Protein AF-A0A1J3F5Z7-F1 (afdb_monomer)

InterPro domains:
  IPR026992 Non-haem dioxygenase, N-terminal domain [PF14226] (44-76)
  IPR027443 Isopenicillin N synthase-like superfamily [G3DSA:2.60.120.330] (3-76)

Structure (mmCIF, N/CA/C/O backbone):
data_AF-A0A1J3F5Z7-F1
#
_entry.id   AF-A0A1J3F5Z7-F1
#
loop_
_atom_site.group_PDB
_atom_site.id
_atom_site.type_symbol
_atom_site.label_atom_id
_atom_site.label_alt_id
_atom_site.label_comp_id
_atom_site.label_asym_id
_atom_site.label_entity_id
_atom_site.label_seq_id
_atom_site.pdbx_PDB_ins_code
_atom_site.Cartn_x
_atom_site.Cartn_y
_atom_site.Cartn_z
_atom_site.occupancy
_atom_site.B_iso_or_equiv
_atom_site.auth_seq_id
_atom_site.auth_comp_id
_atom_site.auth_asym_id
_atom_site.auth_atom_id
_atom_site.pdbx_PDB_model_num
ATOM 1 N N . GLU A 1 1 ? 34.978 -29.388 -19.666 1.00 38.09 1 GLU A N 1
ATOM 2 C CA . GLU A 1 1 ? 34.754 -28.430 -18.567 1.00 38.09 1 GLU A CA 1
ATOM 3 C C . GLU A 1 1 ? 33.339 -27.891 -18.659 1.00 38.09 1 GLU A C 1
ATOM 5 O O . GLU A 1 1 ? 32.939 -27.462 -19.734 1.00 38.09 1 GLU A O 1
ATOM 10 N N . ALA A 1 2 ? 32.553 -28.001 -17.589 1.00 45.16 2 ALA A N 1
ATOM 11 C CA . ALA A 1 2 ? 31.204 -27.450 -17.543 1.00 45.16 2 ALA A CA 1
ATOM 12 C C . ALA A 1 2 ? 31.296 -25.995 -17.065 1.00 45.16 2 ALA A C 1
ATOM 14 O O . ALA A 1 2 ? 31.696 -25.744 -15.931 1.00 45.16 2 ALA A O 1
ATOM 15 N N . SER A 1 3 ? 30.973 -25.049 -17.948 1.00 51.91 3 SER A N 1
ATOM 16 C CA . SER A 1 3 ? 30.879 -23.629 -17.608 1.00 51.91 3 SER A CA 1
ATOM 17 C C . SER A 1 3 ? 29.725 -23.439 -16.625 1.00 51.91 3 SER A C 1
ATOM 19 O O . SER A 1 3 ? 28.558 -23.613 -16.979 1.00 51.91 3 SER A O 1
ATOM 21 N N . ALA A 1 4 ? 30.051 -23.152 -15.366 1.00 59.62 4 ALA A N 1
ATOM 22 C CA . ALA A 1 4 ? 29.069 -22.776 -14.366 1.00 59.62 4 ALA A CA 1
ATOM 23 C C . ALA A 1 4 ? 28.535 -21.389 -14.736 1.00 59.62 4 ALA A C 1
ATOM 25 O O . ALA A 1 4 ? 29.169 -20.375 -14.455 1.00 59.62 4 ALA A O 1
ATOM 26 N N . THR A 1 5 ? 27.376 -21.337 -15.391 1.00 61.38 5 THR A N 1
ATOM 27 C CA . THR A 1 5 ? 26.623 -20.094 -15.552 1.00 61.38 5 THR A CA 1
ATOM 28 C C . THR A 1 5 ? 26.191 -19.651 -14.160 1.00 61.38 5 THR A C 1
ATOM 30 O O . THR A 1 5 ? 25.212 -20.166 -13.610 1.00 61.38 5 THR A O 1
ATOM 33 N N . SER A 1 6 ? 26.967 -18.760 -13.544 1.00 71.88 6 SER A N 1
ATOM 34 C CA . SER A 1 6 ? 26.564 -18.086 -12.319 1.00 71.88 6 SER A CA 1
ATOM 35 C C . SER A 1 6 ? 25.195 -17.460 -12.572 1.00 71.88 6 SER A C 1
ATOM 37 O O . SER A 1 6 ? 24.972 -16.793 -13.582 1.00 71.88 6 SER A O 1
ATOM 39 N N . LYS A 1 7 ? 24.234 -17.749 -11.692 1.00 79.06 7 LYS A N 1
ATOM 40 C CA . LYS A 1 7 ? 22.916 -17.118 -11.754 1.00 79.06 7 LYS A CA 1
ATOM 41 C C . LYS A 1 7 ? 23.116 -15.646 -11.415 1.00 79.06 7 LYS A C 1
ATOM 43 O O . LYS A 1 7 ? 23.185 -15.305 -10.239 1.00 79.06 7 LYS A O 1
ATOM 48 N N . LEU A 1 8 ? 23.283 -14.818 -12.441 1.00 82.00 8 LEU A N 1
ATOM 49 C CA . LEU A 1 8 ? 23.399 -13.376 -12.282 1.00 82.00 8 LEU A CA 1
ATOM 50 C C . LEU A 1 8 ? 22.128 -12.855 -11.616 1.00 82.00 8 LEU A C 1
ATOM 52 O O . LEU A 1 8 ? 21.014 -13.205 -12.023 1.00 82.00 8 LEU A O 1
ATOM 56 N N . LEU A 1 9 ? 22.299 -12.037 -10.585 1.00 87.62 9 LEU A N 1
ATOM 57 C CA . LEU A 1 9 ? 21.198 -11.300 -9.993 1.00 87.62 9 LEU A CA 1
ATOM 58 C C . LEU A 1 9 ? 20.832 -10.131 -10.907 1.00 87.62 9 LEU A C 1
ATOM 60 O O . LEU A 1 9 ? 21.641 -9.632 -11.691 1.00 87.62 9 LEU A O 1
ATOM 64 N N . VAL A 1 10 ? 19.599 -9.645 -10.773 1.00 80.19 10 VAL A N 1
ATOM 65 C CA . VAL A 1 10 ? 19.142 -8.455 -11.507 1.00 80.19 10 VAL A CA 1
ATOM 66 C C . VAL A 1 10 ? 20.024 -7.243 -11.189 1.00 80.19 10 VAL A C 1
ATOM 68 O O . VAL A 1 10 ? 20.298 -6.444 -12.078 1.00 80.19 10 VAL A O 1
ATOM 71 N N . SER A 1 11 ? 20.523 -7.139 -9.954 1.00 85.38 11 SER A N 1
ATOM 72 C CA . SER A 1 11 ? 21.470 -6.102 -9.530 1.00 85.38 11 SER A CA 1
ATOM 73 C C . SER A 1 11 ? 22.785 -6.140 -10.306 1.00 85.38 11 SER A C 1
ATOM 75 O O . SER A 1 11 ? 23.298 -5.088 -10.681 1.00 85.38 11 SER A O 1
ATOM 77 N N . ASP A 1 12 ? 23.306 -7.337 -10.584 1.00 87.31 12 ASP A N 1
ATOM 78 C CA . ASP A 1 12 ? 24.565 -7.507 -11.312 1.00 87.31 12 ASP A CA 1
ATOM 79 C C . ASP A 1 12 ? 24.405 -6.996 -12.745 1.00 87.31 12 ASP A C 1
ATOM 81 O O . ASP A 1 12 ? 25.237 -6.244 -13.245 1.00 87.31 12 ASP A O 1
ATOM 85 N N . ILE A 1 13 ? 23.278 -7.328 -13.379 1.00 81.06 13 ILE A N 1
ATOM 86 C CA . ILE A 1 13 ? 22.942 -6.881 -14.734 1.00 81.06 13 ILE A CA 1
ATOM 87 C C . ILE A 1 13 ? 22.706 -5.365 -14.762 1.00 81.06 13 ILE A C 1
ATOM 89 O O . ILE A 1 13 ? 23.263 -4.681 -15.617 1.00 81.06 13 ILE A O 1
ATOM 93 N N . ALA A 1 14 ? 21.933 -4.831 -13.810 1.00 84.56 14 ALA A N 1
ATOM 94 C CA . ALA A 1 14 ? 21.621 -3.404 -13.713 1.00 84.56 14 ALA A CA 1
ATOM 95 C C . ALA A 1 14 ? 22.870 -2.525 -13.547 1.00 84.56 14 ALA A C 1
ATOM 97 O O . ALA A 1 14 ? 22.860 -1.371 -13.957 1.00 84.56 14 ALA A O 1
ATOM 98 N N . SER A 1 15 ? 23.954 -3.068 -12.983 1.00 85.94 15 SER A N 1
ATOM 99 C CA . SER A 1 15 ? 25.220 -2.343 -12.837 1.00 85.94 15 SER A CA 1
ATOM 100 C C . SER A 1 15 ? 25.994 -2.144 -14.150 1.00 85.94 15 SER A C 1
ATOM 102 O O . SER A 1 15 ? 26.907 -1.321 -14.191 1.00 85.94 15 SER A O 1
ATOM 104 N N . VAL A 1 16 ? 25.645 -2.876 -15.217 1.00 88.06 16 VAL A N 1
ATOM 105 C CA . VAL A 1 16 ? 26.399 -2.910 -16.489 1.00 88.06 16 VAL A CA 1
ATOM 106 C C . VAL A 1 16 ? 25.577 -2.407 -17.684 1.00 88.06 16 VAL A C 1
ATOM 108 O O . VAL A 1 16 ? 26.141 -2.125 -18.739 1.00 88.06 16 VAL A O 1
ATOM 111 N N . ILE A 1 17 ? 24.257 -2.267 -17.542 1.00 87.25 17 ILE A N 1
ATOM 112 C CA . ILE A 1 17 ? 23.366 -1.762 -18.597 1.00 87.25 17 ILE A CA 1
ATOM 113 C C . ILE A 1 17 ? 22.916 -0.329 -18.293 1.00 87.25 17 ILE A C 1
ATOM 115 O O . ILE A 1 17 ? 22.608 0.009 -17.155 1.00 87.25 17 ILE A O 1
ATOM 119 N N . ASP A 1 18 ? 22.843 0.512 -19.319 1.00 91.31 18 ASP A N 1
ATOM 120 C CA . ASP A 1 18 ? 22.385 1.908 -19.240 1.00 91.31 18 ASP A CA 1
ATOM 121 C C . ASP A 1 18 ? 20.902 2.075 -19.618 1.00 91.31 18 ASP A C 1
ATOM 123 O O . ASP A 1 18 ? 20.311 3.133 -19.402 1.00 91.31 18 ASP A O 1
ATOM 127 N N . HIS A 1 19 ? 20.278 1.026 -20.156 1.00 88.88 19 HIS A N 1
ATOM 128 C CA . HIS A 1 19 ? 18.868 1.004 -20.525 1.00 88.88 19 HIS A CA 1
ATOM 129 C C . HIS A 1 19 ? 18.218 -0.354 -20.246 1.00 88.88 19 HIS A C 1
ATOM 131 O O . HIS A 1 19 ? 18.861 -1.402 -20.257 1.00 88.88 19 HIS A O 1
ATOM 137 N N . VAL A 1 20 ? 16.903 -0.334 -20.023 1.00 87.62 20 VAL A N 1
ATOM 138 C CA . VAL A 1 20 ? 16.100 -1.552 -19.859 1.00 87.62 20 VAL A CA 1
ATOM 139 C C . VAL A 1 20 ? 16.040 -2.307 -21.198 1.00 87.62 20 VAL A C 1
ATOM 141 O O . VAL A 1 20 ? 15.767 -1.676 -22.224 1.00 87.62 20 VAL A O 1
ATOM 144 N N . PRO A 1 21 ? 16.241 -3.640 -21.232 1.00 87.69 21 PRO A N 1
ATOM 145 C CA . PRO A 1 21 ? 16.156 -4.399 -22.477 1.00 87.69 21 PRO A CA 1
ATOM 146 C C . PRO A 1 21 ? 14.760 -4.310 -23.107 1.00 87.69 21 PRO A C 1
ATOM 148 O O . PRO A 1 21 ? 13.743 -4.312 -22.410 1.00 87.69 21 PRO A O 1
ATOM 151 N N . SER A 1 22 ? 14.700 -4.265 -24.439 1.00 90.50 22 SER A N 1
ATOM 152 C CA . SER A 1 22 ? 13.472 -3.962 -25.191 1.00 90.50 22 SER A CA 1
ATOM 153 C C . SER A 1 22 ? 12.307 -4.914 -24.906 1.00 90.50 22 SER A C 1
ATOM 155 O O . SER A 1 22 ? 11.158 -4.486 -24.907 1.00 90.50 22 SER A O 1
ATOM 157 N N . ASN A 1 23 ? 12.581 -6.181 -24.592 1.00 91.06 23 ASN A N 1
ATOM 158 C CA . ASN A 1 23 ? 11.561 -7.178 -24.260 1.00 91.06 23 ASN A CA 1
ATOM 159 C C . ASN A 1 23 ? 10.873 -6.939 -22.899 1.00 91.06 23 ASN A C 1
ATOM 161 O O . ASN A 1 23 ? 9.853 -7.566 -22.628 1.00 91.06 23 ASN A O 1
ATOM 165 N N . TYR A 1 24 ? 11.410 -6.054 -22.053 1.00 90.06 24 TYR A N 1
ATOM 166 C CA . TYR A 1 24 ? 10.772 -5.598 -20.810 1.00 90.06 24 TYR A CA 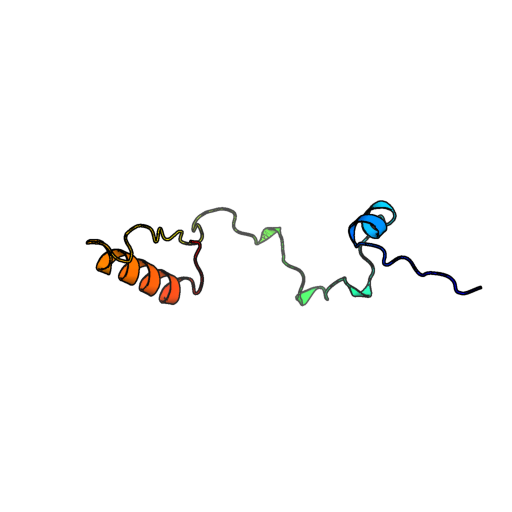1
ATOM 167 C C . TYR A 1 24 ? 10.076 -4.239 -20.969 1.00 90.06 24 TYR A C 1
ATOM 169 O O . TYR A 1 24 ? 9.364 -3.791 -20.068 1.00 90.06 24 TYR A O 1
ATOM 177 N N . VAL A 1 25 ? 10.264 -3.563 -22.107 1.00 92.19 25 VAL A N 1
ATOM 178 C CA . VAL A 1 25 ? 9.625 -2.278 -22.380 1.00 92.19 25 VAL A CA 1
ATOM 179 C C . VAL A 1 25 ? 8.185 -2.526 -22.827 1.00 92.19 25 VAL A C 1
ATOM 181 O O . VAL A 1 25 ? 7.934 -3.047 -23.912 1.00 92.19 25 VAL A O 1
ATOM 184 N N . ARG A 1 26 ? 7.221 -2.112 -21.999 1.00 93.19 26 ARG A N 1
ATOM 185 C CA . ARG A 1 26 ? 5.790 -2.222 -22.323 1.00 93.19 26 ARG A CA 1
ATOM 186 C C . ARG A 1 26 ? 5.406 -1.394 -23.568 1.00 93.19 26 ARG A C 1
ATOM 188 O O . ARG A 1 26 ? 6.068 -0.385 -23.856 1.00 93.19 26 A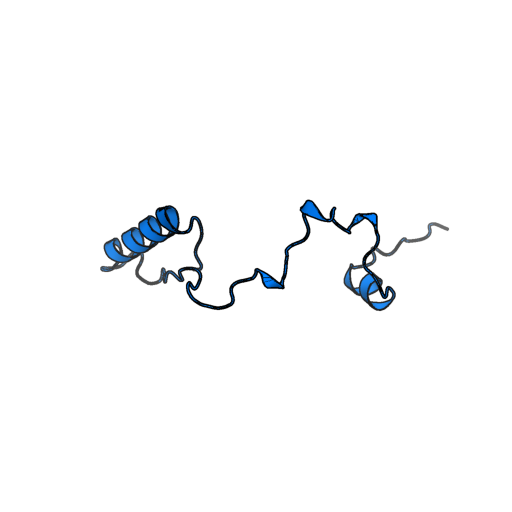RG A O 1
ATOM 195 N N . PRO A 1 27 ? 4.340 -1.766 -24.302 1.00 94.88 27 PRO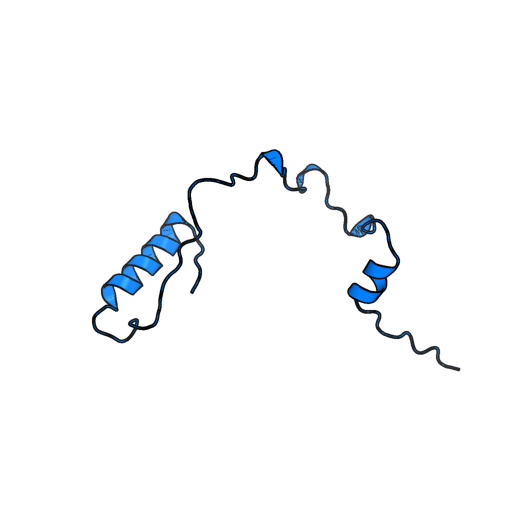 A N 1
ATOM 196 C CA . PRO A 1 27 ? 3.750 -0.928 -25.351 1.00 94.88 27 PRO A CA 1
ATOM 197 C C . PRO A 1 27 ? 3.412 0.476 -24.839 1.00 94.88 27 PRO A C 1
ATOM 199 O O . PRO A 1 27 ? 3.158 0.646 -23.652 1.00 94.88 27 PRO A O 1
ATOM 202 N N . ILE A 1 28 ? 3.398 1.485 -25.718 1.00 91.62 28 ILE A N 1
ATOM 203 C CA . ILE A 1 28 ? 3.143 2.886 -25.319 1.00 91.62 28 ILE A CA 1
ATOM 204 C C . ILE A 1 28 ? 1.798 3.030 -24.590 1.00 91.62 28 ILE A C 1
ATOM 206 O O . ILE A 1 28 ? 1.737 3.757 -23.606 1.00 91.62 28 ILE A O 1
ATOM 210 N N . SER A 1 29 ? 0.767 2.293 -25.017 1.00 92.75 29 SER A N 1
ATOM 211 C CA . SER A 1 29 ? -0.564 2.268 -24.390 1.00 92.75 29 SER A CA 1
ATOM 212 C C . SER A 1 29 ? -0.571 1.804 -22.932 1.00 92.75 29 SER A C 1
ATOM 214 O O . SER A 1 29 ? -1.485 2.150 -22.194 1.00 92.75 29 SER A O 1
ATOM 216 N N . ASP A 1 30 ? 0.437 1.034 -22.520 1.00 92.31 30 ASP A N 1
ATOM 217 C CA . ASP A 1 30 ? 0.496 0.368 -21.214 1.00 92.31 30 ASP A CA 1
ATOM 218 C C . ASP A 1 30 ? 1.535 1.028 -20.290 1.00 92.31 30 ASP A C 1
ATOM 220 O O . ASP A 1 30 ? 1.817 0.547 -19.184 1.00 92.31 30 ASP A O 1
ATOM 224 N N . ARG A 1 31 ? 2.187 2.099 -20.759 1.00 90.94 31 ARG A N 1
ATOM 225 C CA . ARG A 1 31 ? 3.139 2.870 -19.958 1.00 90.94 31 ARG A CA 1
ATOM 226 C C . ARG A 1 31 ? 2.360 3.888 -19.124 1.00 90.94 31 ARG A C 1
ATOM 228 O O . ARG A 1 31 ? 1.542 4.610 -19.685 1.00 90.94 31 ARG A O 1
ATOM 235 N N . PRO A 1 32 ? 2.621 3.985 -17.811 1.00 88.25 32 PRO A N 1
ATOM 236 C CA . PRO A 1 32 ? 1.969 4.990 -16.981 1.00 88.25 32 PRO A CA 1
ATOM 237 C C . PRO A 1 32 ? 2.368 6.397 -17.440 1.00 88.25 32 PRO A C 1
ATOM 239 O O . PRO A 1 32 ? 3.555 6.663 -17.654 1.00 88.25 32 PRO A O 1
ATOM 242 N N . ASN A 1 33 ? 1.393 7.300 -17.563 1.00 87.06 33 ASN A N 1
ATOM 243 C CA . ASN A 1 33 ? 1.674 8.711 -17.782 1.00 87.06 33 ASN A CA 1
ATOM 244 C C . ASN A 1 33 ? 2.000 9.377 -16.440 1.00 87.06 33 ASN A C 1
ATOM 246 O O . ASN A 1 33 ? 1.116 9.654 -15.636 1.00 87.06 33 ASN A O 1
ATOM 250 N N . LEU A 1 34 ? 3.284 9.636 -16.193 1.00 83.94 34 LEU A N 1
ATOM 251 C CA . LEU A 1 34 ? 3.735 10.194 -14.916 1.00 83.94 34 LEU A CA 1
ATOM 252 C C . LEU A 1 34 ? 3.222 11.618 -14.654 1.00 83.94 34 LEU A C 1
ATOM 254 O O . LEU A 1 34 ? 3.185 12.023 -13.499 1.00 83.94 34 LEU A O 1
ATOM 258 N N . SER A 1 35 ? 2.804 12.369 -15.681 1.00 85.19 35 SER A N 1
ATOM 259 C CA . SER A 1 35 ? 2.186 13.687 -15.473 1.00 85.19 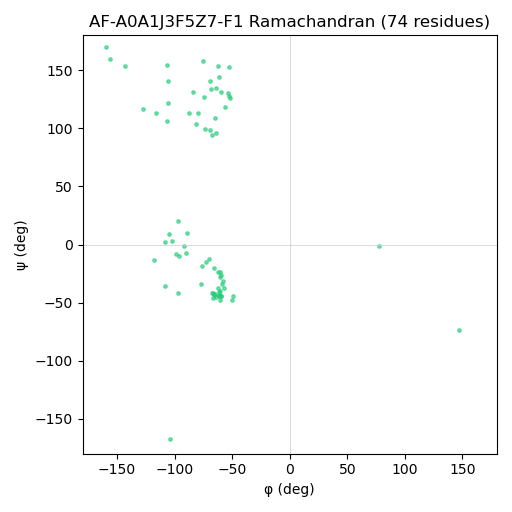35 SER A CA 1
ATOM 260 C C . SER A 1 35 ? 0.740 13.609 -14.981 1.00 85.19 35 SER A C 1
ATOM 262 O O . SER A 1 35 ? 0.223 14.602 -14.489 1.00 85.19 35 SER A O 1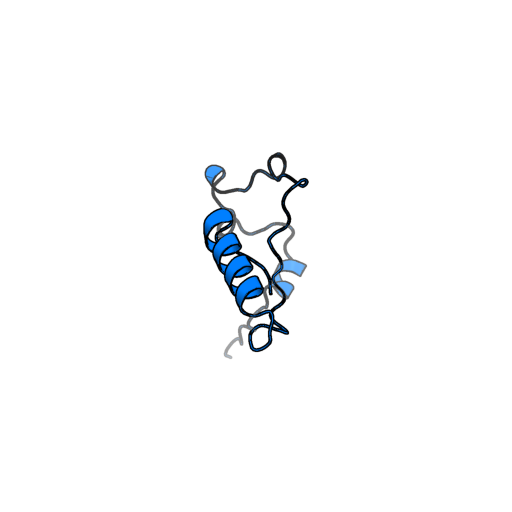
ATOM 264 N N . GLU A 1 36 ? 0.084 12.458 -15.150 1.00 82.44 36 GLU A N 1
ATOM 265 C CA . GLU A 1 36 ? -1.284 12.191 -14.677 1.00 82.44 36 GLU A CA 1
ATOM 266 C C . GLU A 1 36 ? -1.298 11.562 -13.278 1.00 82.44 36 GLU A C 1
ATOM 268 O O . GLU A 1 36 ? -2.361 11.288 -12.727 1.00 82.44 36 GLU A O 1
ATOM 273 N N . VAL A 1 37 ? -0.124 11.309 -12.693 1.00 81.50 37 VAL A N 1
ATOM 274 C CA . VAL A 1 37 ? -0.031 10.809 -11.324 1.00 81.50 37 VAL A CA 1
ATOM 275 C C . VAL A 1 37 ? -0.358 11.959 -10.374 1.00 81.50 37 VAL A C 1
ATOM 277 O O . VAL A 1 37 ? 0.483 12.811 -10.090 1.00 81.50 37 VAL A O 1
ATOM 280 N N . GLU A 1 38 ? -1.599 11.971 -9.891 1.00 74.81 38 GLU A N 1
ATOM 281 C CA . GLU A 1 38 ? -2.063 12.835 -8.806 1.00 74.81 38 GLU A CA 1
ATOM 282 C C . GLU A 1 38 ? -1.185 12.609 -7.563 1.00 74.81 38 GLU A C 1
ATOM 284 O O . GLU A 1 38 ? -1.110 11.506 -7.018 1.00 74.81 38 GLU A O 1
ATOM 289 N N . THR A 1 39 ? -0.496 13.655 -7.104 1.00 70.75 39 THR A N 1
ATOM 290 C CA . THR A 1 39 ? 0.285 13.628 -5.853 1.00 70.75 39 THR A CA 1
ATOM 291 C C . THR A 1 39 ? -0.539 14.059 -4.641 1.00 70.75 39 THR A C 1
ATOM 293 O O . THR A 1 39 ? -0.062 13.984 -3.508 1.00 70.75 39 THR A O 1
ATOM 296 N N . SER A 1 40 ? -1.764 14.531 -4.865 1.00 61.81 40 SER A N 1
ATOM 297 C CA . SER A 1 40 ? -2.557 15.267 -3.890 1.00 61.81 40 SER A CA 1
ATOM 298 C C . SER A 1 40 ? -3.939 14.657 -3.703 1.00 61.81 40 SER A C 1
ATOM 300 O O . SER A 1 40 ? -4.763 14.715 -4.606 1.00 61.81 40 SER A O 1
ATOM 302 N N . GLY A 1 41 ? -4.223 14.175 -2.492 1.00 60.69 41 GLY A N 1
ATOM 303 C CA . GLY A 1 41 ? -5.594 14.099 -1.986 1.00 60.69 41 GLY A CA 1
ATOM 304 C C . GLY A 1 41 ? -5.850 12.913 -1.075 1.00 60.69 41 GLY A C 1
ATOM 305 O O . GLY A 1 41 ? -5.932 13.079 0.139 1.00 60.69 41 GLY A O 1
ATOM 306 N N . ASP A 1 42 ? -5.936 11.724 -1.661 1.00 68.75 42 ASP A N 1
ATOM 307 C CA . ASP A 1 42 ? -6.393 10.534 -0.954 1.00 68.75 42 ASP A CA 1
ATOM 308 C C . ASP A 1 42 ? -5.221 9.596 -0.666 1.00 68.75 42 ASP A C 1
ATOM 310 O O . ASP A 1 42 ? -4.685 8.922 -1.548 1.00 68.75 42 ASP A O 1
ATOM 314 N N . SER A 1 43 ? -4.801 9.550 0.597 1.00 83.25 43 SER A N 1
ATOM 315 C CA . SER A 1 43 ? -3.885 8.509 1.052 1.00 83.25 43 SER A CA 1
ATOM 316 C C . SER A 1 43 ? -4.608 7.167 1.061 1.00 83.25 43 SER A C 1
ATOM 318 O O . SER A 1 43 ? -5.757 7.083 1.497 1.00 83.25 43 SER A O 1
ATOM 320 N N . ILE A 1 44 ? -3.905 6.108 0.662 1.00 90.56 44 ILE A N 1
ATOM 321 C CA . ILE A 1 44 ? -4.377 4.733 0.835 1.00 90.56 44 ILE A CA 1
ATOM 322 C C . ILE A 1 44 ? -4.782 4.536 2.307 1.00 90.56 44 ILE A C 1
ATOM 324 O O . ILE A 1 44 ? -3.937 4.803 3.169 1.00 90.56 44 ILE A O 1
ATOM 328 N N . PRO A 1 45 ? -6.010 4.067 2.611 1.00 93.88 45 PRO A N 1
ATOM 329 C CA . PRO A 1 45 ? -6.456 3.887 3.989 1.00 93.88 45 PRO A CA 1
ATOM 330 C C . PRO A 1 45 ? -5.464 3.036 4.782 1.00 93.88 45 PRO A C 1
ATOM 332 O O . PRO A 1 45 ? -5.071 1.968 4.316 1.00 93.88 45 PRO A O 1
ATOM 335 N N . LEU A 1 46 ? -5.060 3.502 5.962 1.00 95.19 46 LEU A N 1
ATOM 336 C CA . LEU A 1 46 ? -4.252 2.743 6.916 1.00 95.19 46 LEU A CA 1
ATOM 337 C C . LEU A 1 46 ? -5.159 2.321 8.069 1.00 95.19 46 LEU A C 1
ATOM 339 O O . LEU A 1 46 ? -5.772 3.180 8.702 1.00 95.19 46 LEU A O 1
ATOM 343 N N . ILE A 1 47 ? -5.259 1.017 8.313 1.00 97.19 47 ILE A N 1
ATOM 344 C CA . ILE A 1 47 ? -6.150 0.450 9.325 1.00 97.19 47 ILE A CA 1
ATOM 345 C C . ILE A 1 47 ? -5.305 -0.238 10.389 1.00 97.19 47 ILE A C 1
ATOM 347 O O . ILE A 1 47 ? -4.692 -1.268 10.126 1.00 97.19 47 ILE A O 1
ATOM 351 N N . ASP A 1 48 ? -5.326 0.313 11.598 1.00 97.12 48 ASP A N 1
ATOM 352 C CA . ASP A 1 48 ? -4.709 -0.316 12.761 1.00 97.12 48 ASP A CA 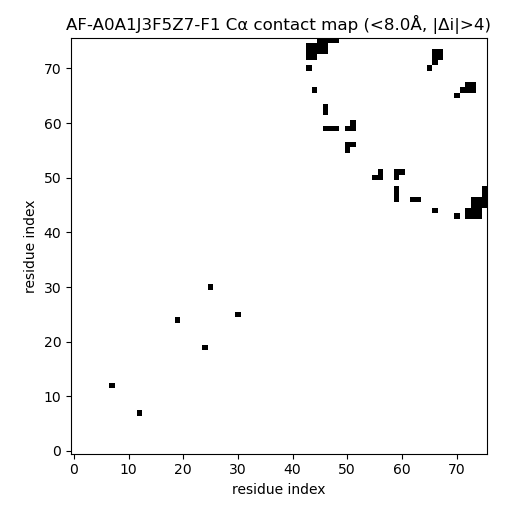1
ATOM 353 C C . ASP A 1 48 ? -5.561 -1.500 13.248 1.00 97.12 48 ASP A C 1
ATOM 355 O O . ASP A 1 48 ? -6.769 -1.378 13.478 1.00 97.12 48 ASP A O 1
ATOM 359 N N . LEU A 1 49 ? -4.924 -2.664 13.379 1.00 97.44 49 LEU A N 1
ATOM 360 C CA . LEU A 1 49 ? -5.560 -3.912 13.794 1.00 97.44 49 LEU A CA 1
ATOM 361 C C . LEU A 1 49 ? -5.283 -4.283 15.258 1.00 97.44 49 LEU A C 1
ATOM 363 O O . LEU A 1 49 ? -5.748 -5.344 15.683 1.00 97.44 49 LEU A O 1
ATOM 367 N N . GLU A 1 50 ? -4.566 -3.453 16.027 1.00 96.75 50 GLU A N 1
ATOM 368 C CA . GLU A 1 50 ? -4.189 -3.731 17.425 1.00 96.75 50 GLU A CA 1
ATOM 369 C C . GLU A 1 50 ? -5.401 -4.168 18.269 1.00 96.75 50 GLU A C 1
ATOM 371 O O . GLU A 1 50 ? -5.383 -5.218 18.913 1.00 96.75 50 GLU A O 1
ATOM 376 N N . GLU A 1 51 ? -6.511 -3.434 18.166 1.00 95.81 51 GLU A N 1
ATOM 377 C CA . GLU A 1 51 ? -7.730 -3.651 18.959 1.00 95.81 51 GLU A CA 1
ATOM 378 C C . GLU A 1 51 ? -8.809 -4.484 18.236 1.00 95.81 51 GLU A C 1
ATOM 380 O O . GLU A 1 51 ? -9.985 -4.476 18.612 1.00 95.81 51 GLU A O 1
ATOM 385 N N . LEU A 1 52 ? -8.446 -5.258 17.203 1.00 96.88 52 LEU A N 1
ATOM 386 C CA . LEU A 1 52 ? -9.403 -6.057 16.411 1.00 96.88 52 LEU A CA 1
ATOM 387 C C . LEU A 1 52 ? -10.157 -7.111 17.244 1.00 96.88 52 LEU A C 1
ATOM 389 O O . LEU A 1 52 ? -11.284 -7.505 16.912 1.00 96.88 52 LEU A O 1
ATOM 393 N N . ASN A 1 53 ? -9.525 -7.583 18.317 1.00 97.56 53 ASN A N 1
ATOM 394 C CA . ASN A 1 53 ? -10.108 -8.516 19.284 1.00 97.56 53 ASN A CA 1
ATOM 395 C C . ASN A 1 53 ? -10.498 -7.827 20.605 1.00 97.56 53 ASN A C 1
ATOM 397 O O . ASN A 1 53 ? -10.840 -8.510 21.570 1.00 97.56 53 ASN A O 1
ATOM 401 N N . GLY A 1 54 ? -10.439 -6.495 20.644 1.00 96.31 54 GLY A N 1
ATOM 402 C CA . GLY A 1 54 ? -10.760 -5.658 21.791 1.00 96.31 54 GLY A CA 1
ATOM 403 C C . GLY A 1 54 ? -12.118 -4.954 21.665 1.00 96.31 54 GLY A C 1
ATOM 404 O O . GLY A 1 54 ? -12.934 -5.291 20.796 1.00 96.31 54 GLY A O 1
ATOM 405 N N . PRO A 1 55 ? -12.398 -3.965 22.532 1.00 97.56 55 PRO A N 1
ATOM 406 C CA . PRO A 1 55 ? -13.669 -3.238 22.541 1.00 97.56 55 PRO A CA 1
ATOM 407 C C . PRO A 1 55 ? -13.941 -2.452 21.247 1.00 97.56 55 PRO A C 1
ATOM 409 O O . PRO A 1 55 ? -15.103 -2.223 20.922 1.00 97.56 55 PRO A O 1
ATOM 412 N N . TYR A 1 56 ? -12.902 -2.097 20.483 1.00 97.31 56 TYR A N 1
ATOM 413 C CA . TYR A 1 56 ? -13.012 -1.322 19.237 1.00 97.31 56 TYR A CA 1
ATOM 414 C C . TYR A 1 56 ? -13.199 -2.176 17.976 1.00 97.31 56 TYR A C 1
ATOM 416 O O . TYR A 1 56 ? -13.165 -1.664 16.856 1.00 97.31 56 TYR A O 1
ATOM 424 N N . ARG A 1 57 ? -13.450 -3.484 18.123 1.00 98.19 57 ARG A N 1
ATOM 425 C CA . ARG A 1 57 ? -13.651 -4.400 16.991 1.00 98.19 57 ARG A CA 1
ATOM 426 C C . ARG A 1 57 ? -14.662 -3.882 15.966 1.00 98.19 57 ARG A C 1
ATOM 428 O O . ARG A 1 57 ? -14.427 -4.010 14.768 1.00 98.19 57 ARG A O 1
ATOM 435 N N . ALA A 1 58 ? -15.798 -3.350 16.416 1.00 98.31 58 ALA A N 1
ATOM 436 C CA . ALA A 1 58 ? -16.850 -2.884 15.512 1.00 98.31 58 ALA A CA 1
ATOM 437 C C . ALA A 1 58 ? -16.361 -1.744 14.602 1.00 98.31 58 ALA A C 1
ATOM 439 O O . ALA A 1 58 ? -16.630 -1.769 13.400 1.00 98.31 58 ALA A O 1
ATOM 440 N N . ASP A 1 59 ? -15.582 -0.813 15.153 1.00 98.25 59 ASP A N 1
ATOM 441 C CA . ASP A 1 59 ? -15.027 0.322 14.415 1.00 98.25 59 ASP A CA 1
ATOM 442 C C . ASP A 1 59 ? -13.997 -0.140 13.383 1.00 98.25 59 ASP A C 1
ATOM 444 O O . ASP A 1 59 ? -14.018 0.310 12.238 1.00 98.25 59 ASP A O 1
ATOM 448 N N . ILE A 1 60 ? -13.139 -1.095 13.749 1.00 98.19 60 ILE A N 1
ATOM 449 C CA . ILE A 1 60 ? -12.137 -1.666 12.836 1.00 98.19 60 ILE A CA 1
ATOM 450 C C . ILE A 1 60 ? -12.819 -2.425 11.689 1.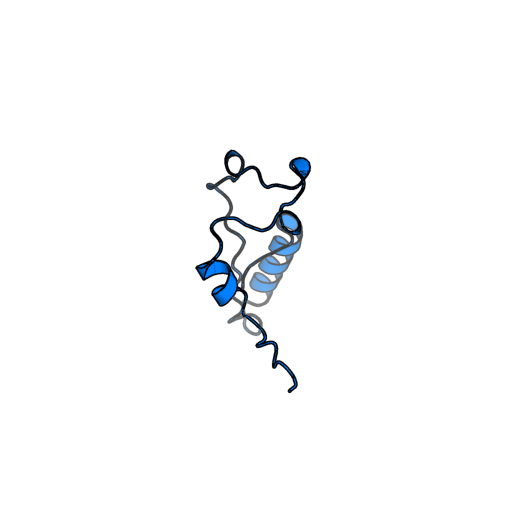00 98.19 60 ILE A C 1
ATOM 452 O O . ILE A 1 60 ? -12.450 -2.265 10.527 1.00 98.19 60 ILE A O 1
ATOM 456 N N . ILE A 1 61 ? -13.867 -3.206 11.976 1.00 98.25 61 ILE A N 1
ATOM 457 C CA . ILE A 1 61 ? -14.657 -3.883 10.934 1.00 98.25 61 ILE A CA 1
ATOM 458 C C . ILE A 1 61 ? -15.337 -2.868 10.007 1.00 98.25 61 ILE A C 1
ATOM 460 O O . ILE A 1 61 ? -15.399 -3.095 8.798 1.00 98.25 61 ILE A O 1
ATOM 464 N N . HIS A 1 62 ? -15.811 -1.740 10.538 1.00 98.31 62 HIS A N 1
ATOM 465 C CA . HIS A 1 62 ? -16.395 -0.678 9.724 1.00 98.31 62 HIS A CA 1
ATOM 466 C C . HIS A 1 62 ? -15.353 -0.003 8.817 1.00 98.31 62 HIS A C 1
ATOM 468 O O . HIS A 1 62 ? -15.620 0.204 7.633 1.00 98.31 62 HIS A O 1
ATOM 474 N N . GLN A 1 63 ? -14.148 0.266 9.330 1.00 97.81 63 GLN A N 1
ATOM 475 C CA . GLN A 1 63 ? -13.028 0.774 8.528 1.00 97.81 63 GLN A CA 1
ATOM 476 C C . GLN A 1 63 ? -12.652 -0.195 7.400 1.00 97.81 63 GLN A C 1
ATOM 478 O O . GLN A 1 63 ? -12.512 0.230 6.254 1.00 97.81 63 GLN A O 1
ATOM 483 N N . LEU A 1 64 ? -12.574 -1.498 7.692 1.00 97.62 64 LEU A N 1
ATOM 484 C CA . LEU A 1 64 ? -12.317 -2.536 6.688 1.00 97.62 64 LEU A CA 1
ATOM 485 C C . LEU A 1 64 ? -13.407 -2.566 5.613 1.00 97.62 64 LEU A C 1
ATOM 487 O O . LEU A 1 64 ? -13.100 -2.567 4.423 1.00 97.62 64 LEU A O 1
ATOM 491 N N . ALA A 1 65 ? -14.681 -2.562 6.015 1.00 98.00 65 ALA A N 1
ATOM 492 C CA . ALA A 1 65 ? -15.800 -2.561 5.078 1.00 98.00 65 ALA A CA 1
ATOM 493 C C . ALA A 1 65 ? -15.762 -1.333 4.156 1.00 98.00 65 ALA A C 1
ATOM 495 O O . ALA A 1 65 ? -15.910 -1.477 2.942 1.00 98.00 65 ALA A O 1
ATOM 496 N N . HIS A 1 66 ? -15.501 -0.152 4.722 1.00 97.38 66 HIS A N 1
ATOM 497 C CA . HIS A 1 66 ? -15.389 1.092 3.968 1.00 97.38 66 HIS A CA 1
ATOM 498 C C . HIS A 1 66 ? -14.204 1.081 2.995 1.00 97.38 66 HIS A C 1
ATOM 500 O O . HIS A 1 66 ? -14.361 1.438 1.826 1.00 97.38 66 HIS A O 1
ATOM 506 N N . ALA A 1 67 ? -13.027 0.632 3.440 1.00 96.94 67 ALA A N 1
ATOM 507 C CA . ALA A 1 67 ? -11.854 0.538 2.579 1.00 96.94 67 ALA A CA 1
ATOM 508 C C . ALA A 1 67 ? -12.089 -0.425 1.405 1.00 96.94 67 ALA A C 1
ATOM 510 O O . ALA A 1 67 ? -11.806 -0.086 0.256 1.00 96.94 67 ALA A O 1
ATOM 511 N N . CYS A 1 68 ? -12.697 -1.585 1.668 1.00 96.94 68 CYS A N 1
ATOM 512 C CA . CYS A 1 68 ? -13.068 -2.551 0.636 1.00 96.94 68 CYS A CA 1
ATOM 513 C C . CYS A 1 68 ? -14.064 -1.982 -0.385 1.00 96.94 68 CYS A C 1
ATOM 515 O O . CYS A 1 68 ? -13.892 -2.212 -1.578 1.00 96.94 68 CYS A O 1
ATOM 517 N N . SER A 1 69 ? -15.102 -1.261 0.055 1.00 97.12 69 SER A N 1
ATOM 518 C CA . SER A 1 69 ? -16.146 -0.759 -0.851 1.00 97.12 69 SER A CA 1
ATOM 519 C C . SER A 1 69 ? -15.724 0.462 -1.660 1.00 97.12 69 SER A C 1
ATOM 521 O O . SER A 1 69 ? -16.186 0.631 -2.785 1.00 97.12 69 SER A O 1
ATOM 523 N N . THR A 1 70 ? -14.902 1.331 -1.071 1.00 94.88 70 THR A N 1
ATOM 524 C CA . THR A 1 70 ? -14.574 2.644 -1.644 1.00 94.88 70 THR A CA 1
ATOM 525 C C . THR A 1 70 ? -13.255 2.613 -2.411 1.00 94.88 70 THR A C 1
ATOM 527 O O . THR A 1 70 ? -13.169 3.179 -3.496 1.00 94.88 70 THR A O 1
ATOM 530 N N . TYR A 1 71 ? -12.242 1.931 -1.870 1.00 93.56 71 TY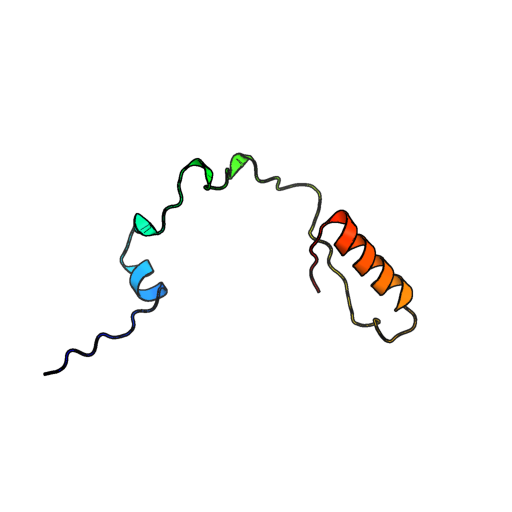R A N 1
ATOM 531 C CA . TYR A 1 71 ? -10.884 1.920 -2.424 1.00 93.56 71 TYR A CA 1
ATOM 532 C C . TYR A 1 71 ? -10.542 0.576 -3.076 1.00 93.56 71 TYR A C 1
ATOM 534 O O . TYR A 1 71 ? -9.833 0.532 -4.076 1.00 93.56 71 TYR A O 1
ATOM 542 N N . GLY A 1 72 ? -11.035 -0.535 -2.517 1.00 95.38 72 GLY A N 1
ATOM 543 C CA . GLY A 1 72 ? -10.678 -1.894 -2.939 1.00 95.38 72 GLY A CA 1
ATOM 544 C C . GLY A 1 72 ? -9.309 -2.369 -2.431 1.00 95.38 72 GLY A C 1
ATOM 545 O O . GLY A 1 72 ? -8.922 -3.505 -2.696 1.00 95.38 72 GLY A O 1
ATOM 546 N N . PHE A 1 73 ? -8.583 -1.522 -1.694 1.00 94.50 73 PHE A N 1
ATOM 547 C CA . PHE A 1 73 ? -7.297 -1.820 -1.062 1.00 94.50 73 PHE A CA 1
ATOM 548 C C . PHE A 1 73 ? -7.043 -0.889 0.139 1.00 94.50 73 PHE A C 1
ATOM 550 O O . PHE A 1 73 ? -7.661 0.167 0.263 1.00 94.50 73 PHE A O 1
ATOM 557 N N . PHE A 1 74 ? -6.147 -1.305 1.036 1.00 96.06 74 PHE A N 1
ATOM 558 C CA . PHE A 1 74 ? -5.744 -0.592 2.254 1.00 96.06 74 PHE A CA 1
ATOM 559 C C . PHE A 1 74 ? -4.382 -1.110 2.750 1.00 96.06 74 PHE A C 1
ATOM 561 O O . PHE A 1 74 ? -3.872 -2.112 2.246 1.00 96.06 74 PHE A O 1
ATOM 568 N N . GLN A 1 75 ? -3.800 -0.422 3.728 1.00 96.12 75 GLN A N 1
ATOM 569 C CA . GLN A 1 75 ? -2.589 -0.793 4.462 1.00 96.12 75 GLN A CA 1
ATOM 570 C C . GLN A 1 75 ? -2.950 -1.250 5.884 1.00 96.12 75 GLN A C 1
ATOM 572 O O . GLN A 1 75 ? -3.982 -0.830 6.416 1.00 96.12 75 GLN A O 1
ATOM 577 N N . ILE A 1 76 ? -2.094 -2.083 6.483 1.00 95.00 76 ILE A N 1
ATOM 578 C CA . ILE A 1 76 ? -2.188 -2.587 7.865 1.00 95.00 76 ILE A CA 1
ATOM 579 C C . ILE A 1 76 ? -0.847 -2.443 8.577 1.00 95.00 76 ILE A C 1
ATOM 581 O O . ILE A 1 76 ? 0.188 -2.555 7.876 1.00 95.00 76 ILE A O 1
#

Solvent-accessible surface area (backbone atoms only — not comparable to full-atom values): 5201 Å² total; per-residue (Å²): 136,84,82,78,77,72,84,75,50,71,68,64,52,58,74,77,50,95,65,82,60,69,92,76,58,66,58,78,90,73,53,82,60,73,89,73,58,78,89,78,86,82,74,76,50,73,48,80,63,88,45,56,88,46,94,51,25,68,60,44,54,49,52,52,52,49,33,52,75,76,66,66,53,67,46,115

Radius of gyration: 22.3 Å; Cα contacts (8 Å, |Δi|>4): 36; chains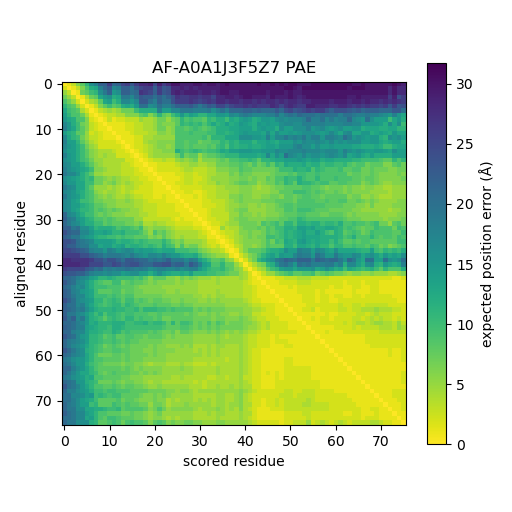: 1; bounding box: 52×44×48 Å

Mean predicted aligned error: 8.97 Å

pLDDT: mean 87.45, std 12.94, range [38.09, 98.31]

Foldseek 3Di:
DDPPPDPDDPVNVVVPDPDDDPVPDDDPVPDDDPVPPDPDDDDAAEQDCPQCVHPCVVVSVVSVVCSCVPPVDHHD

Organism: Noccaea caerulescens (NCBI:txid107243)

Sequence (76 aa):
EASATSKLLVSDIASVIDHVPSNYVRPISDRPNLSEVETSGDSIPLIDLEELNGPYRADIIHQLAHACSTYGFFQI

Secondary structure (DSSP, 8-state):
---------HHHHHTT-SS--GGGS--GGGS--GGG---SS-PPPB---TTTTSTTHHHHHHHHHHHHHHTS--B-